Protein AF-A0A7C0YEF1-F1 (afdb_monomer)

Foldseek 3Di:
DQPDDQADDDLVPQPAHPVRVCVVVVVPDPDDPPDDDDSDGGPRQQCPDVVRDDDDQQDWDWDADPPPGIDIDGDHDDDPPPPD

Mean predicted aligned error: 4.37 Å

Radius of gyration: 17.46 Å; Cα contacts (8 Å, |Δi|>4): 68; chains: 1; bounding box: 36×34×56 Å

Sequence (84 aa):
VNGQIMQESNTSNMIFSVAEIISFLSRHFTLYPGDVILTGTPSGVGAFREPPVYLKDGDEVVVDIEGIGSLSNTCSARTSSIET

pLDDT: mean 94.88, std 9.96, range [49.0, 98.69]

Structure (mmCIF, N/CA/C/O backbone):
data_AF-A0A7C0YEF1-F1
#
_entry.id   AF-A0A7C0YEF1-F1
#
loop_
_atom_site.group_PDB
_atom_site.id
_atom_site.type_symbol
_atom_site.label_atom_id
_atom_site.label_alt_id
_atom_site.label_comp_id
_atom_site.label_asym_id
_atom_site.label_entity_id
_atom_site.label_seq_id
_atom_site.pdbx_PDB_ins_code
_atom_site.Cartn_x
_atom_site.Cartn_y
_atom_site.Cartn_z
_atom_site.occupancy
_atom_site.B_iso_or_equiv
_atom_site.auth_seq_id
_atom_site.auth_comp_id
_atom_site.auth_asym_id
_atom_site.auth_atom_id
_atom_site.pdbx_PDB_model_num
ATOM 1 N N . VAL A 1 1 ? -9.066 4.497 9.448 1.00 97.56 1 VAL A N 1
ATOM 2 C CA . VAL A 1 1 ? -8.767 4.538 10.901 1.00 97.56 1 VAL A CA 1
ATOM 3 C C . VAL A 1 1 ? -10.081 4.656 11.643 1.00 97.56 1 VAL A C 1
ATOM 5 O O . VAL A 1 1 ? -10.805 5.603 11.371 1.00 97.56 1 VAL A O 1
ATOM 8 N N . ASN A 1 2 ? -10.430 3.692 12.497 1.00 98.06 2 ASN A N 1
ATOM 9 C CA . ASN A 1 2 ? -11.708 3.652 13.231 1.00 98.06 2 ASN A CA 1
ATOM 10 C C . ASN A 1 2 ? -12.933 3.853 12.314 1.00 98.06 2 ASN A C 1
ATOM 12 O O . ASN A 1 2 ? -13.797 4.688 12.578 1.00 98.06 2 ASN A O 1
ATOM 16 N N . GLY A 1 3 ? -12.948 3.173 11.162 1.00 97.44 3 GLY A N 1
ATOM 17 C CA . GLY A 1 3 ? -13.982 3.330 10.128 1.00 97.44 3 GLY A CA 1
ATOM 18 C C . GLY A 1 3 ? -13.928 4.631 9.310 1.00 97.44 3 GLY A C 1
ATOM 19 O O . GLY A 1 3 ? -14.638 4.749 8.317 1.00 97.44 3 GLY A O 1
ATOM 20 N N . GLN A 1 4 ? -13.075 5.598 9.660 1.00 97.62 4 GLN A N 1
ATOM 21 C CA . GLN A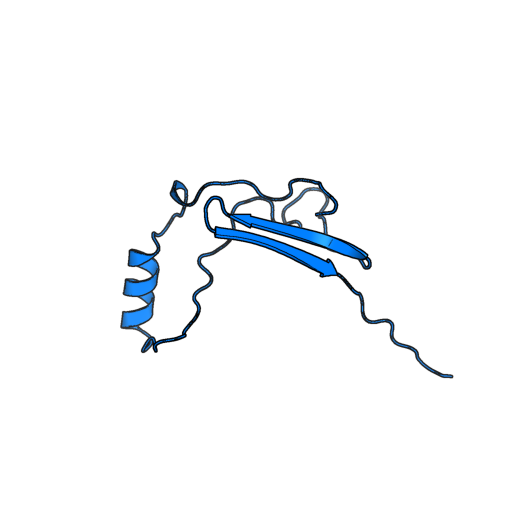 1 4 ? -12.896 6.830 8.887 1.00 97.62 4 GLN A CA 1
ATOM 22 C C . GLN A 1 4 ? -11.878 6.637 7.758 1.00 97.62 4 GLN A C 1
ATOM 24 O O . GLN A 1 4 ? -10.760 6.149 7.985 1.00 97.62 4 GLN A O 1
ATOM 29 N N . ILE A 1 5 ? -12.252 7.057 6.546 1.00 97.69 5 ILE A N 1
ATOM 30 C CA . ILE A 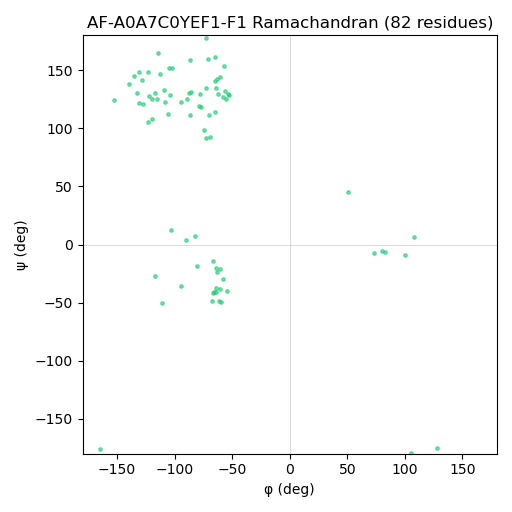1 5 ? -11.365 7.068 5.379 1.00 97.69 5 ILE A CA 1
ATOM 31 C C . ILE A 1 5 ? -10.307 8.155 5.582 1.00 97.69 5 ILE A C 1
ATOM 33 O O . ILE A 1 5 ? -10.597 9.352 5.578 1.00 97.69 5 ILE A O 1
ATOM 37 N N . MET A 1 6 ? -9.060 7.723 5.767 1.00 97.88 6 MET A N 1
ATOM 38 C CA . MET A 1 6 ? -7.918 8.634 5.887 1.00 97.88 6 MET A CA 1
ATOM 39 C C . MET A 1 6 ? -7.224 8.840 4.543 1.00 97.88 6 MET A C 1
ATOM 41 O O . MET A 1 6 ? -6.769 9.945 4.258 1.00 97.88 6 MET A O 1
ATOM 45 N N . GLN A 1 7 ? -7.155 7.800 3.721 1.00 98.38 7 GLN A N 1
ATOM 46 C CA . GLN A 1 7 ? -6.496 7.800 2.423 1.00 98.38 7 GLN A CA 1
ATOM 47 C C . GLN A 1 7 ? -7.362 7.020 1.438 1.00 98.38 7 GLN A C 1
ATOM 49 O O . GLN A 1 7 ? -7.884 5.968 1.794 1.00 98.38 7 GLN A O 1
ATOM 54 N N . GLU A 1 8 ? -7.495 7.535 0.219 1.00 98.00 8 GLU A N 1
ATOM 55 C CA . GLU A 1 8 ? -8.248 6.908 -0.867 1.00 98.00 8 GLU A CA 1
ATOM 56 C C . GLU A 1 8 ? -7.646 7.368 -2.198 1.00 98.00 8 GLU A C 1
ATOM 58 O O . GLU A 1 8 ? -7.470 8.566 -2.434 1.00 98.00 8 GLU A O 1
ATOM 63 N N . SER A 1 9 ? -7.234 6.424 -3.042 1.00 97.94 9 SER A N 1
ATOM 64 C CA . SER A 1 9 ? -6.688 6.721 -4.368 1.00 97.94 9 SER A CA 1
ATOM 65 C C . SER A 1 9 ? -6.661 5.468 -5.242 1.00 97.94 9 SER A C 1
ATOM 67 O O . SER A 1 9 ? -7.106 4.403 -4.826 1.00 97.94 9 SER A O 1
ATOM 69 N N . ASN A 1 10 ? -6.110 5.595 -6.448 1.00 97.88 10 ASN A N 1
ATOM 70 C CA . ASN A 1 10 ? -5.922 4.500 -7.393 1.00 97.88 10 ASN A CA 1
ATOM 71 C C . ASN A 1 10 ? -4.441 4.374 -7.785 1.00 97.88 10 ASN A C 1
ATOM 73 O O . ASN A 1 10 ? -3.725 5.374 -7.863 1.00 97.88 10 ASN A O 1
ATOM 77 N N . THR A 1 11 ? -3.984 3.154 -8.070 1.00 96.69 11 THR A N 1
ATOM 78 C CA . THR A 1 11 ? -2.610 2.880 -8.524 1.00 96.69 11 THR A CA 1
ATOM 79 C C . THR A 1 11 ? -2.287 3.521 -9.876 1.00 96.69 11 THR A C 1
ATOM 81 O O . THR A 1 11 ? -1.122 3.784 -10.158 1.00 96.69 11 THR A O 1
ATOM 84 N N . SER A 1 12 ? -3.295 3.882 -10.678 1.00 97.00 12 SER A N 1
ATOM 85 C CA . SER A 1 12 ? -3.130 4.691 -11.893 1.00 97.00 12 SER A CA 1
ATOM 86 C C . SER A 1 12 ? -2.548 6.081 -11.628 1.00 97.00 12 SER A C 1
ATOM 88 O O . SER A 1 12 ? -2.021 6.699 -12.545 1.00 97.00 12 SER A O 1
ATOM 90 N N . ASN A 1 13 ? -2.654 6.584 -10.393 1.00 97.81 13 ASN A N 1
ATOM 91 C CA . ASN A 1 13 ? -2.134 7.894 -9.996 1.00 97.81 13 ASN A CA 1
ATOM 92 C C . ASN A 1 13 ? -0.684 7.829 -9.489 1.00 97.81 13 ASN A C 1
ATOM 94 O O . ASN A 1 13 ? -0.153 8.837 -9.022 1.00 97.81 13 ASN A O 1
ATOM 98 N N . MET A 1 14 ? -0.041 6.657 -9.527 1.00 98.00 14 MET A N 1
ATOM 99 C CA . MET A 1 14 ? 1.370 6.535 -9.168 1.00 98.00 14 MET A CA 1
ATOM 100 C C . MET A 1 14 ? 2.230 7.360 -10.130 1.00 98.00 14 MET A C 1
ATOM 102 O O . MET A 1 14 ? 2.123 7.223 -11.344 1.00 98.00 14 MET A O 1
ATOM 106 N N . ILE A 1 15 ? 3.118 8.191 -9.575 1.00 98.19 15 ILE A N 1
ATOM 107 C CA . ILE A 1 15 ? 4.054 9.013 -10.361 1.00 98.19 15 ILE A CA 1
ATOM 108 C C . ILE A 1 15 ? 5.037 8.126 -11.140 1.00 98.19 15 ILE A C 1
ATOM 110 O O . ILE A 1 15 ? 5.384 8.441 -12.273 1.00 98.19 15 ILE A O 1
ATOM 114 N N . PHE A 1 16 ? 5.466 7.020 -10.527 1.00 98.38 16 PHE A N 1
ATOM 115 C CA . PHE A 1 16 ? 6.309 5.998 -11.141 1.00 98.38 16 PHE A CA 1
ATOM 116 C C . PHE A 1 16 ? 5.586 4.661 -11.067 1.00 98.38 16 PHE A C 1
ATOM 118 O O . PHE A 1 16 ? 5.169 4.243 -9.988 1.00 98.38 16 PHE A O 1
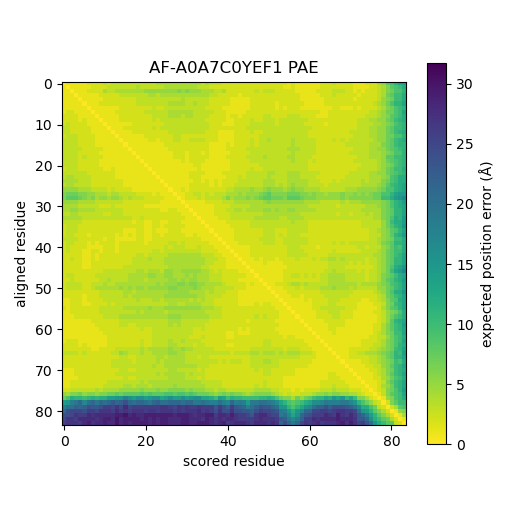ATOM 125 N N . SER A 1 17 ? 5.451 3.976 -12.195 1.00 98.25 17 SER A N 1
ATOM 126 C CA . SER A 1 17 ? 4.870 2.637 -12.253 1.00 98.25 17 SER A CA 1
ATOM 127 C C . SER A 1 17 ? 5.728 1.607 -11.510 1.00 98.25 17 SER A C 1
ATOM 129 O O . SER A 1 17 ? 6.930 1.787 -11.301 1.00 98.25 17 SER A O 1
ATOM 131 N N . VAL A 1 18 ? 5.132 0.463 -11.166 1.00 97.81 18 VAL A N 1
ATOM 132 C CA . VAL A 1 18 ? 5.857 -0.666 -10.551 1.00 97.81 18 VAL A CA 1
ATOM 133 C C . VAL A 1 18 ? 7.059 -1.095 -11.404 1.00 97.81 18 VAL A C 1
ATOM 135 O O . VAL A 1 18 ? 8.136 -1.348 -10.867 1.00 97.81 18 VAL A O 1
ATOM 138 N N . ALA A 1 19 ? 6.909 -1.118 -12.733 1.00 98.19 19 ALA A N 1
ATOM 139 C CA . ALA A 1 19 ? 7.989 -1.469 -13.653 1.00 98.19 19 ALA A CA 1
ATOM 140 C C . ALA A 1 19 ? 9.154 -0.462 -13.607 1.00 98.19 19 ALA A C 1
ATOM 142 O O . ALA A 1 19 ? 10.318 -0.866 -13.602 1.00 98.19 19 ALA A O 1
ATOM 143 N N . GLU A 1 20 ? 8.858 0.839 -13.527 1.00 98.50 20 GLU A N 1
ATOM 144 C CA . GLU A 1 20 ? 9.877 1.887 -13.394 1.00 98.50 20 GLU A CA 1
ATOM 145 C C . GLU A 1 20 ? 10.615 1.797 -12.058 1.00 98.50 20 GLU A C 1
ATOM 147 O O . GLU A 1 20 ? 11.841 1.911 -12.036 1.00 98.50 20 GLU A O 1
ATOM 152 N N . ILE A 1 21 ? 9.899 1.528 -10.962 1.00 98.44 21 ILE A N 1
ATOM 153 C CA . ILE A 1 21 ? 10.498 1.346 -9.632 1.00 98.44 21 ILE A CA 1
ATOM 154 C C . ILE A 1 21 ? 11.466 0.154 -9.641 1.00 98.44 21 ILE A C 1
ATOM 156 O O . ILE A 1 21 ? 12.614 0.298 -9.218 1.00 98.44 21 ILE A O 1
ATOM 160 N N . ILE A 1 22 ? 11.042 -0.999 -10.174 1.00 98.31 22 ILE A N 1
ATOM 161 C CA . ILE A 1 22 ? 11.893 -2.198 -10.281 1.00 98.31 22 ILE A CA 1
ATOM 162 C C . ILE A 1 22 ? 13.138 -1.898 -11.125 1.00 98.31 22 ILE A C 1
ATOM 164 O O . ILE A 1 22 ? 14.252 -2.159 -10.676 1.00 98.31 22 ILE A O 1
ATOM 168 N N . SER A 1 23 ? 12.961 -1.297 -12.307 1.00 98.38 23 SER A N 1
ATOM 169 C CA . SER A 1 23 ? 14.057 -0.930 -13.219 1.00 98.38 23 SER A CA 1
ATOM 170 C C . SER A 1 23 ? 15.041 0.066 -12.594 1.00 98.38 23 SER A C 1
ATOM 172 O O . SER A 1 23 ? 16.256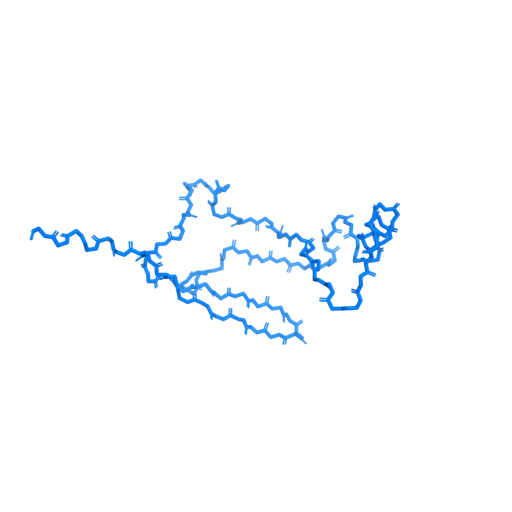 -0.016 -12.791 1.00 98.38 23 SER A O 1
ATOM 174 N N . PHE A 1 24 ? 14.543 1.029 -11.817 1.00 98.31 24 PHE A N 1
ATOM 175 C CA . PHE A 1 24 ? 15.394 1.986 -11.122 1.00 98.31 24 PHE A CA 1
ATOM 176 C C . PHE A 1 24 ? 16.227 1.310 -10.030 1.00 98.31 24 PHE A C 1
ATOM 178 O O . PHE A 1 24 ? 17.444 1.513 -9.974 1.00 98.31 24 PHE A O 1
ATOM 185 N N . LEU A 1 25 ? 15.593 0.497 -9.182 1.00 98.12 25 LEU A N 1
ATOM 186 C CA . LEU A 1 25 ? 16.263 -0.172 -8.069 1.00 98.12 25 LEU A CA 1
ATOM 187 C C . LEU A 1 25 ? 17.273 -1.214 -8.557 1.00 98.12 25 LEU A C 1
ATOM 189 O O . LEU A 1 25 ? 18.395 -1.233 -8.055 1.00 98.12 25 LEU A O 1
ATOM 193 N N . SER A 1 26 ? 16.940 -2.003 -9.584 1.00 97.94 26 SER A N 1
ATOM 194 C CA . SER A 1 26 ? 17.803 -3.082 -10.087 1.00 97.94 26 SER A CA 1
ATOM 195 C C . SER A 1 26 ? 19.108 -2.600 -10.734 1.00 97.94 26 SER A C 1
ATOM 197 O O . SER A 1 26 ? 20.014 -3.396 -10.966 1.00 97.94 26 SER A O 1
ATOM 199 N N . ARG A 1 27 ? 19.226 -1.302 -11.047 1.00 98.25 27 ARG A N 1
ATOM 200 C CA . ARG A 1 27 ? 20.482 -0.689 -11.518 1.00 98.25 27 ARG A CA 1
ATOM 201 C C . ARG A 1 27 ? 21.461 -0.366 -10.391 1.00 98.25 27 ARG A C 1
ATOM 203 O O . ARG A 1 27 ? 22.637 -0.157 -10.667 1.00 98.25 27 ARG A O 1
ATOM 210 N N . HIS A 1 28 ? 20.980 -0.292 -9.153 1.00 97.19 28 HIS A N 1
ATOM 211 C CA . HIS A 1 28 ? 21.768 0.127 -7.990 1.00 97.19 28 HIS A CA 1
ATOM 212 C C . HIS A 1 28 ? 21.898 -0.984 -6.944 1.00 97.19 28 HIS A C 1
ATOM 214 O O . HIS A 1 28 ? 22.888 -1.032 -6.219 1.00 97.19 28 HIS A O 1
ATOM 220 N N . PHE A 1 29 ? 20.926 -1.894 -6.891 1.00 96.06 29 PHE A N 1
ATOM 221 C CA . PHE A 1 29 ? 20.874 -3.019 -5.968 1.00 96.06 29 PHE A CA 1
ATOM 222 C C . PHE A 1 29 ? 20.565 -4.307 -6.729 1.00 96.06 29 PHE A C 1
ATOM 224 O O . PHE A 1 29 ? 19.838 -4.299 -7.721 1.00 96.06 29 PHE A O 1
ATOM 231 N N . THR A 1 30 ? 21.089 -5.434 -6.248 1.00 97.94 30 THR A N 1
ATOM 232 C CA . THR A 1 30 ? 20.601 -6.747 -6.688 1.00 97.94 30 THR A CA 1
ATOM 233 C C . THR A 1 30 ? 19.305 -7.042 -5.944 1.00 97.94 30 THR A C 1
ATOM 235 O O . THR A 1 30 ? 19.322 -7.089 -4.718 1.00 97.94 30 THR A O 1
ATOM 238 N N . LEU A 1 31 ? 18.206 -7.215 -6.679 1.00 98.19 31 LEU A N 1
ATOM 239 C CA . LEU A 1 31 ? 16.924 -7.653 -6.126 1.00 98.19 31 LEU A CA 1
ATOM 240 C C . LEU A 1 31 ? 16.880 -9.182 -6.120 1.00 98.19 31 LEU A C 1
ATOM 242 O O . LEU A 1 31 ? 17.160 -9.813 -7.144 1.00 98.19 31 LEU A O 1
ATOM 246 N N . TYR A 1 32 ? 16.519 -9.772 -4.987 1.00 98.19 32 TYR A N 1
ATOM 247 C CA . TYR A 1 32 ? 16.413 -11.214 -4.806 1.00 98.19 32 TYR A CA 1
ATOM 248 C C . TYR A 1 32 ? 14.949 -11.670 -4.784 1.00 98.19 32 TYR A C 1
ATOM 250 O O . TYR A 1 32 ? 14.055 -10.917 -4.388 1.00 98.19 32 TYR A O 1
ATOM 258 N N . PRO A 1 33 ? 14.663 -12.921 -5.189 1.00 98.12 33 PRO A N 1
ATOM 259 C CA . PRO A 1 33 ? 13.341 -13.503 -4.997 1.00 98.12 33 PRO A CA 1
ATOM 260 C C . PRO A 1 33 ? 12.923 -13.442 -3.523 1.00 98.12 33 PRO A C 1
ATOM 262 O O . PRO A 1 33 ? 13.634 -13.943 -2.655 1.00 98.12 33 PRO A O 1
ATOM 265 N N . GLY A 1 34 ? 11.758 -12.849 -3.260 1.00 97.75 34 GLY A N 1
ATOM 266 C CA . GLY A 1 34 ? 11.237 -12.634 -1.907 1.00 97.75 34 GLY A CA 1
ATOM 267 C C . GLY A 1 34 ? 11.436 -11.216 -1.365 1.00 97.75 34 GLY A C 1
ATOM 268 O O . GLY A 1 34 ? 10.839 -10.894 -0.339 1.00 97.75 34 GLY A O 1
ATOM 269 N N . ASP A 1 35 ? 12.196 -10.359 -2.052 1.00 98.00 35 ASP A N 1
ATOM 270 C CA . ASP A 1 35 ? 12.303 -8.947 -1.680 1.00 98.00 35 ASP A CA 1
ATOM 271 C C . ASP A 1 35 ? 10.950 -8.231 -1.804 1.00 98.00 35 ASP A C 1
ATOM 273 O O . ASP A 1 35 ? 10.175 -8.460 -2.737 1.00 98.00 35 ASP A O 1
ATOM 277 N N . VAL A 1 36 ? 10.683 -7.320 -0.863 1.00 97.81 36 VAL A N 1
ATOM 278 C CA . VAL A 1 36 ? 9.445 -6.534 -0.803 1.00 97.81 36 VAL A CA 1
ATOM 279 C C . VAL A 1 36 ? 9.761 -5.060 -1.020 1.00 97.81 36 VAL A C 1
ATOM 281 O O . VAL A 1 36 ? 10.554 -4.466 -0.292 1.00 97.81 36 VAL A O 1
ATOM 284 N N . ILE A 1 37 ? 9.095 -4.453 -2.004 1.00 97.94 37 ILE A N 1
ATOM 285 C CA . ILE A 1 37 ? 9.199 -3.024 -2.308 1.00 97.94 37 ILE A CA 1
ATOM 286 C C . ILE A 1 37 ? 7.895 -2.344 -1.898 1.00 97.94 37 ILE A C 1
ATOM 288 O O . ILE A 1 37 ? 6.825 -2.679 -2.401 1.00 97.94 37 ILE A O 1
ATOM 292 N N . LEU A 1 38 ? 7.989 -1.349 -1.016 1.00 97.62 38 LEU A N 1
ATOM 293 C CA . LEU A 1 38 ? 6.860 -0.490 -0.668 1.00 97.62 38 LEU A CA 1
ATOM 294 C C . LEU A 1 38 ? 6.791 0.666 -1.669 1.00 97.62 38 LEU A C 1
ATOM 296 O O . LEU A 1 38 ? 7.658 1.536 -1.691 1.00 97.62 38 LEU A O 1
ATOM 300 N N . THR A 1 39 ? 5.761 0.675 -2.511 1.00 97.44 39 THR A N 1
ATOM 301 C CA . THR A 1 39 ? 5.667 1.547 -3.696 1.00 97.44 39 THR A CA 1
ATOM 302 C C . THR A 1 39 ? 5.186 2.972 -3.407 1.00 97.44 39 THR A C 1
ATOM 304 O O . THR A 1 39 ? 4.935 3.738 -4.335 1.00 97.44 39 THR A O 1
ATOM 307 N N . GLY A 1 40 ? 5.052 3.337 -2.132 1.00 96.69 40 GLY A N 1
ATOM 308 C CA . GLY A 1 40 ? 4.568 4.641 -1.686 1.00 96.69 40 GLY A CA 1
ATOM 309 C C . GLY A 1 40 ? 3.135 4.613 -1.154 1.00 96.69 40 GLY A C 1
ATOM 310 O O . GLY A 1 40 ? 2.489 3.571 -1.081 1.00 96.69 40 GLY A O 1
ATOM 311 N N . THR A 1 41 ? 2.654 5.784 -0.743 1.00 97.31 41 THR A N 1
ATOM 312 C CA . THR A 1 41 ? 1.324 5.987 -0.156 1.00 97.31 41 THR A CA 1
ATOM 313 C C . THR A 1 41 ? 0.674 7.225 -0.785 1.00 97.31 41 THR A C 1
ATOM 315 O O . THR A 1 41 ? 1.396 8.173 -1.113 1.00 97.31 41 THR A O 1
ATOM 318 N N . PRO A 1 42 ? -0.654 7.247 -0.998 1.00 97.31 42 PRO A N 1
ATOM 319 C CA . PRO A 1 42 ? -1.338 8.425 -1.524 1.00 97.31 42 PRO A CA 1
ATOM 320 C C . PRO A 1 42 ? -1.448 9.551 -0.480 1.00 97.31 42 PRO A C 1
ATOM 322 O O . PRO A 1 42 ? -1.059 9.416 0.683 1.00 97.31 42 PRO A O 1
ATOM 325 N N . SER A 1 43 ? -2.021 10.686 -0.882 1.00 96.62 43 SER A N 1
ATOM 326 C CA . SER A 1 43 ? -2.323 11.800 0.024 1.00 96.62 43 SER A CA 1
ATOM 327 C C . SER A 1 43 ? -3.230 11.380 1.186 1.00 96.62 43 SER A C 1
ATOM 329 O O . SER A 1 43 ? -4.041 10.466 1.050 1.00 96.62 43 SER A O 1
ATOM 331 N N . GLY A 1 44 ? -3.140 12.093 2.311 1.00 95.88 44 GLY A N 1
ATOM 332 C CA . GLY A 1 44 ? -3.989 11.860 3.487 1.00 95.88 44 GLY A CA 1
ATOM 333 C C . GLY A 1 44 ? -3.271 11.223 4.679 1.00 95.88 44 GLY A C 1
ATOM 334 O O . GLY A 1 44 ? -3.913 10.934 5.690 1.00 95.88 44 GLY A O 1
ATOM 335 N N . VAL A 1 45 ? -1.946 11.049 4.612 1.00 97.62 45 VAL A N 1
ATOM 336 C CA . VAL A 1 45 ? -1.140 10.698 5.791 1.00 97.62 45 VAL A CA 1
ATOM 337 C C . VAL A 1 45 ? -1.418 11.710 6.905 1.00 97.62 45 VAL A C 1
ATOM 339 O O . VAL A 1 45 ? -1.365 12.921 6.689 1.00 97.62 45 VAL A O 1
ATOM 342 N N . GLY A 1 46 ? -1.726 11.206 8.099 1.00 97.38 46 GLY A N 1
ATOM 343 C CA . GLY A 1 46 ? -2.239 12.014 9.203 1.00 97.38 46 GLY A CA 1
ATOM 344 C C . GLY A 1 46 ? -1.331 13.166 9.646 1.00 97.38 46 GLY A C 1
ATOM 345 O O . GLY A 1 46 ? -1.839 14.211 10.041 1.00 97.38 46 GLY A O 1
ATOM 346 N N . ALA A 1 47 ? -0.011 13.023 9.490 1.00 97.50 47 ALA A N 1
ATOM 347 C CA . ALA A 1 47 ? 0.970 14.066 9.799 1.00 97.50 47 ALA A CA 1
ATOM 348 C C . ALA A 1 47 ? 0.840 15.334 8.931 1.00 97.50 47 ALA A C 1
ATOM 350 O O . ALA A 1 47 ? 1.270 16.398 9.360 1.00 97.50 47 ALA A O 1
ATOM 351 N N . PHE A 1 48 ? 0.249 15.232 7.734 1.00 96.19 48 PHE A N 1
ATOM 352 C CA . PHE A 1 48 ? 0.059 16.356 6.804 1.00 96.19 48 PHE A CA 1
ATOM 353 C C . PHE A 1 48 ? -1.382 16.889 6.787 1.00 96.19 48 PHE A C 1
ATOM 355 O O . PHE A 1 48 ? -1.761 17.622 5.875 1.00 96.19 48 PHE A O 1
ATOM 362 N N . ARG A 1 49 ? -2.216 16.482 7.750 1.00 96.62 49 ARG A N 1
ATOM 363 C CA . ARG A 1 49 ? -3.558 17.046 7.939 1.00 96.62 49 ARG A CA 1
ATOM 364 C C . ARG A 1 49 ? -3.487 18.281 8.833 1.00 96.62 49 ARG A C 1
ATOM 366 O O . ARG A 1 49 ? -2.565 18.415 9.627 1.00 96.62 49 ARG A O 1
ATOM 373 N N . GLU A 1 50 ? -4.506 19.130 8.738 1.00 95.69 50 GLU A N 1
ATOM 374 C CA . GLU A 1 50 ? -4.672 20.314 9.583 1.00 95.69 50 GLU A CA 1
ATOM 375 C C . GLU A 1 50 ? -6.032 20.249 10.306 1.00 95.69 50 GLU A C 1
ATOM 377 O O . GLU A 1 50 ? -7.068 20.435 9.660 1.00 95.69 50 GLU A O 1
ATOM 382 N N . PRO A 1 51 ? -6.070 19.951 11.621 1.00 95.38 51 PRO A N 1
ATOM 383 C CA . PRO A 1 51 ? -4.932 19.606 12.483 1.00 95.38 51 PRO A CA 1
ATOM 384 C C . PRO A 1 51 ? -4.342 18.208 12.177 1.00 95.38 51 PRO A C 1
ATOM 386 O O . PRO A 1 51 ? -5.052 17.355 11.629 1.00 95.38 51 PRO A O 1
ATOM 389 N N . PRO A 1 52 ? -3.079 17.927 12.569 1.00 97.56 52 PRO A N 1
ATOM 390 C CA . PRO A 1 52 ? -2.482 16.605 12.402 1.00 97.56 52 PRO A CA 1
ATOM 391 C C . PRO A 1 52 ? -3.247 15.517 13.157 1.00 97.56 52 PRO A C 1
ATOM 393 O O . PRO A 1 52 ? -3.723 15.721 14.276 1.00 97.56 52 PRO A O 1
ATOM 396 N N . VAL A 1 53 ? -3.313 14.328 12.563 1.00 97.44 53 VAL A N 1
ATOM 397 C CA . VAL A 1 53 ? -3.968 13.151 13.148 1.00 97.44 53 VAL A CA 1
ATOM 398 C C . VAL A 1 53 ? -2.938 12.040 13.304 1.00 97.44 53 VAL A C 1
ATOM 400 O O . VAL A 1 53 ? -2.514 11.438 12.322 1.00 97.44 53 VAL A O 1
ATOM 403 N N . TYR A 1 54 ? -2.536 11.758 14.540 1.00 97.62 54 TYR A N 1
ATOM 404 C CA . TYR A 1 54 ? -1.658 10.633 14.865 1.00 97.62 54 TYR A CA 1
ATOM 405 C C . TYR A 1 54 ? -2.460 9.476 15.454 1.00 97.62 54 TYR A C 1
ATOM 407 O O . TYR A 1 54 ? -3.500 9.697 16.078 1.00 97.62 54 TYR A O 1
ATOM 415 N N . LEU A 1 55 ? -1.953 8.259 15.252 1.00 97.56 55 LEU A N 1
ATOM 416 C CA . LEU A 1 55 ? -2.535 7.046 15.817 1.00 97.56 55 LEU A CA 1
ATOM 417 C C . LEU A 1 55 ? -2.440 7.073 17.344 1.00 97.56 55 LEU A C 1
ATOM 419 O O . LEU A 1 55 ? -1.435 7.511 17.912 1.00 97.56 55 LEU A O 1
ATOM 423 N N . LYS A 1 56 ? -3.492 6.590 17.992 1.00 96.75 56 LYS A N 1
ATOM 424 C CA . LYS A 1 56 ? -3.625 6.467 19.441 1.00 96.75 56 LYS A CA 1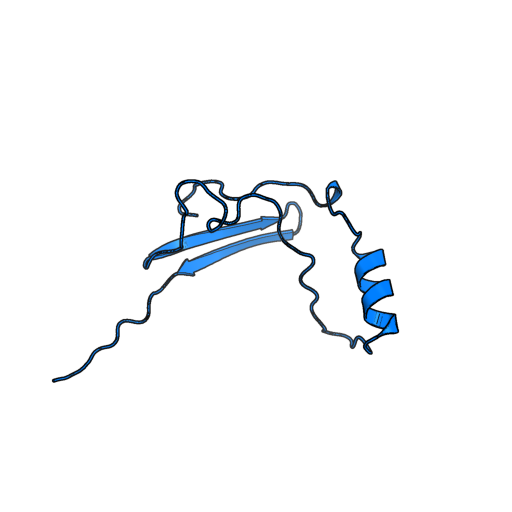
ATOM 425 C C . LYS A 1 56 ? -3.696 4.998 19.841 1.00 96.75 56 LYS A C 1
ATOM 427 O O . LYS A 1 56 ? -3.920 4.115 19.014 1.00 96.75 56 LYS A O 1
ATOM 432 N N . ASP A 1 57 ? -3.495 4.748 21.130 1.00 97.44 57 ASP A N 1
ATOM 433 C CA . ASP A 1 57 ? -3.760 3.433 21.708 1.00 97.44 57 ASP A CA 1
ATOM 434 C C . ASP A 1 57 ? -5.217 3.022 21.447 1.00 97.44 57 ASP A C 1
ATOM 436 O O . ASP A 1 57 ? -6.132 3.827 21.629 1.00 97.44 57 ASP A O 1
ATOM 440 N N . GLY A 1 58 ? -5.413 1.790 20.982 1.00 97.69 58 GLY A N 1
ATOM 441 C CA . GLY A 1 58 ? -6.718 1.241 20.626 1.00 97.69 58 GLY A CA 1
ATOM 442 C C . GLY A 1 58 ? -7.237 1.607 19.232 1.00 97.69 58 GLY A C 1
ATOM 443 O O . GLY A 1 58 ? -8.253 1.043 18.831 1.00 97.69 58 GLY A O 1
ATOM 444 N N . ASP A 1 59 ? -6.575 2.492 18.475 1.00 98.44 59 ASP A N 1
ATOM 445 C CA . ASP A 1 59 ? -7.016 2.814 17.111 1.00 98.44 59 ASP A CA 1
ATOM 446 C C . ASP A 1 59 ? -6.931 1.583 16.196 1.00 98.44 59 ASP A C 1
ATOM 448 O O . ASP A 1 59 ? -5.917 0.888 16.154 1.00 98.44 59 ASP A O 1
ATOM 452 N N . GLU A 1 60 ? -7.972 1.338 15.403 1.00 98.62 60 GLU A N 1
ATOM 453 C CA . GLU A 1 60 ? -7.963 0.324 14.351 1.00 98.62 60 GLU A CA 1
ATOM 454 C C . GLU A 1 60 ? -7.584 0.947 13.001 1.00 98.62 60 GLU A C 1
ATOM 456 O O . GLU A 1 60 ? -8.248 1.857 12.481 1.00 98.62 60 GLU A O 1
ATOM 461 N N . VAL A 1 61 ? -6.519 0.425 12.394 1.00 98.62 61 VAL A N 1
ATOM 462 C CA . VAL A 1 61 ? -6.069 0.782 11.049 1.00 98.62 61 VAL A CA 1
ATOM 463 C C . VAL A 1 61 ? -6.420 -0.344 10.089 1.00 98.62 61 VAL A C 1
ATOM 465 O O . VAL A 1 61 ? -5.823 -1.418 10.133 1.00 98.62 61 VAL A O 1
ATOM 468 N N . VAL A 1 62 ? -7.350 -0.057 9.181 1.00 98.69 62 VAL A N 1
ATOM 469 C CA 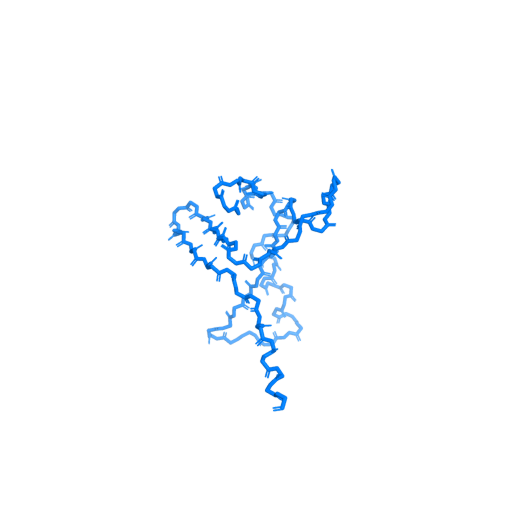. VAL A 1 62 ? -7.691 -0.925 8.052 1.00 98.69 62 VAL A CA 1
ATOM 470 C C . VAL A 1 62 ? -7.078 -0.343 6.784 1.00 98.69 62 VAL A C 1
ATOM 472 O O . VAL A 1 62 ? -7.272 0.841 6.493 1.00 98.69 62 VAL A O 1
ATOM 475 N N . VAL A 1 63 ? -6.344 -1.172 6.047 1.00 98.44 63 VAL A N 1
ATOM 476 C CA . VAL A 1 63 ? -5.833 -0.881 4.702 1.00 98.44 63 VAL A CA 1
ATOM 477 C C . VAL A 1 63 ? -6.467 -1.875 3.743 1.00 98.44 63 VAL A C 1
ATOM 479 O O . VAL A 1 63 ? -6.437 -3.073 4.010 1.00 98.44 63 VAL A O 1
ATOM 482 N N . ASP A 1 64 ? -7.028 -1.384 2.645 1.00 98.25 64 ASP A N 1
ATOM 483 C CA . ASP A 1 64 ? -7.691 -2.200 1.632 1.00 98.25 64 ASP A CA 1
ATOM 484 C C . ASP A 1 64 ? -7.152 -1.876 0.238 1.00 98.25 64 ASP A C 1
ATOM 486 O O . ASP A 1 64 ? -6.857 -0.717 -0.067 1.00 98.25 64 ASP A O 1
ATOM 490 N N . ILE A 1 65 ? -7.000 -2.911 -0.588 1.00 98.12 65 ILE A N 1
ATOM 491 C CA . ILE A 1 65 ? -6.716 -2.777 -2.016 1.00 98.12 65 ILE A CA 1
ATOM 492 C C . ILE A 1 65 ? -7.692 -3.668 -2.778 1.00 98.12 65 ILE A C 1
ATOM 494 O O . ILE A 1 65 ? -7.702 -4.893 -2.600 1.00 98.12 65 ILE A O 1
ATOM 498 N N . GLU A 1 66 ? -8.462 -3.052 -3.677 1.00 97.56 66 GLU A N 1
ATOM 499 C CA . GLU A 1 66 ? -9.401 -3.752 -4.549 1.00 97.56 66 GLU A CA 1
ATOM 500 C C . GLU A 1 66 ? -8.704 -4.898 -5.302 1.00 97.56 66 GLU A C 1
ATOM 502 O O . GLU A 1 66 ? -7.646 -4.728 -5.910 1.00 97.56 66 GLU A O 1
ATOM 507 N N . GLY A 1 67 ? -9.297 -6.093 -5.238 1.00 97.69 67 GLY A N 1
ATOM 508 C CA . GLY A 1 67 ? -8.770 -7.294 -5.890 1.00 97.69 67 GLY A CA 1
ATOM 509 C C . GLY A 1 67 ? -7.629 -8.006 -5.149 1.00 97.69 67 GLY A C 1
ATOM 510 O O . GLY A 1 67 ? -7.245 -9.092 -5.579 1.00 97.69 67 GLY A O 1
ATOM 511 N N . ILE A 1 68 ? -7.116 -7.456 -4.041 1.00 97.62 68 ILE A N 1
ATOM 512 C CA . ILE A 1 68 ? -6.110 -8.112 -3.183 1.00 97.62 6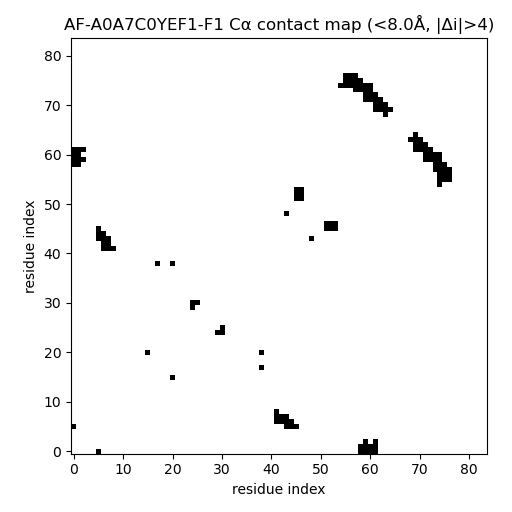8 ILE A CA 1
ATOM 513 C C . ILE A 1 68 ? -6.721 -8.486 -1.829 1.00 97.62 68 ILE A C 1
ATOM 515 O O . ILE A 1 68 ? -6.614 -9.636 -1.404 1.00 97.62 68 ILE A O 1
ATOM 519 N N . GLY A 1 69 ? -7.387 -7.536 -1.170 1.00 98.00 69 GLY A N 1
ATOM 520 C CA . GLY A 1 69 ? -8.035 -7.721 0.127 1.00 98.00 69 GLY A CA 1
ATOM 521 C C . GLY A 1 69 ? -7.629 -6.673 1.161 1.00 98.00 69 GLY A C 1
ATOM 522 O O . GLY A 1 69 ? -6.884 -5.734 0.865 1.00 98.00 69 GLY A O 1
ATOM 523 N N . SER A 1 70 ? -8.118 -6.865 2.388 1.00 98.25 70 SER A N 1
ATOM 524 C CA . SER A 1 70 ? -7.924 -5.927 3.494 1.00 98.25 70 SER A CA 1
ATOM 525 C C . SER A 1 70 ? -7.045 -6.499 4.607 1.00 98.25 70 SER A C 1
ATOM 527 O O . SER A 1 70 ? -7.108 -7.685 4.934 1.00 98.25 70 SER A O 1
ATOM 529 N N . LEU A 1 71 ? -6.271 -5.624 5.244 1.00 98.56 71 LEU A N 1
ATOM 530 C CA . LEU A 1 71 ? -5.507 -5.893 6.458 1.00 98.56 71 LEU A CA 1
ATOM 531 C C . LEU A 1 71 ? -5.992 -4.956 7.573 1.00 98.56 71 LEU A C 1
ATOM 533 O O . LEU A 1 71 ? -5.961 -3.738 7.395 1.00 98.56 71 LEU A O 1
ATOM 537 N N . SER A 1 72 ? -6.390 -5.514 8.722 1.00 98.56 72 SER A N 1
ATOM 538 C CA . SER A 1 72 ? -6.725 -4.747 9.930 1.00 98.56 72 SER A CA 1
ATOM 539 C C . SER A 1 72 ? -5.664 -4.93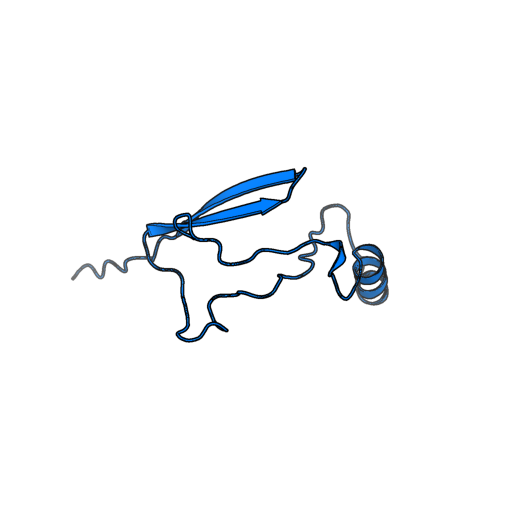9 11.013 1.00 98.56 72 SER A C 1
ATOM 541 O O . SER A 1 72 ? -5.251 -6.066 11.287 1.00 98.56 72 SER A O 1
ATOM 543 N N . ASN A 1 73 ? -5.228 -3.838 11.625 1.00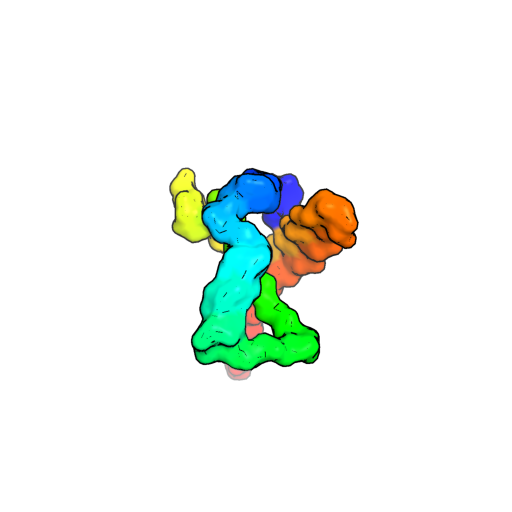 98.56 73 ASN A N 1
ATOM 544 C CA . ASN A 1 73 ? -4.314 -3.832 12.763 1.00 98.56 73 ASN A CA 1
ATOM 545 C C . ASN A 1 73 ? -4.844 -2.898 13.855 1.00 98.56 73 ASN A C 1
ATOM 547 O O . ASN A 1 73 ? -5.117 -1.728 13.588 1.00 98.56 73 ASN A O 1
ATOM 551 N N . THR A 1 74 ? -4.908 -3.381 15.094 1.00 98.38 74 THR A N 1
ATOM 552 C CA . THR A 1 74 ? -5.183 -2.543 16.270 1.00 98.38 74 THR A CA 1
ATOM 553 C C . THR A 1 74 ? -3.874 -1.997 16.835 1.00 98.38 74 THR A C 1
ATOM 555 O O . THR A 1 74 ? -2.952 -2.753 17.144 1.00 98.38 74 THR A O 1
ATOM 558 N N . CYS A 1 75 ? -3.777 -0.678 16.973 1.00 97.88 75 CYS A N 1
ATOM 559 C CA . CYS A 1 75 ? -2.637 -0.005 17.572 1.00 97.88 75 CYS A CA 1
ATOM 560 C C . CYS A 1 75 ? -2.617 -0.222 19.086 1.00 97.88 75 CYS A C 1
ATOM 562 O O . CYS A 1 75 ? -3.629 -0.051 19.759 1.00 97.88 75 CYS A O 1
ATOM 564 N N . SER A 1 76 ? -1.442 -0.546 19.626 1.00 96.69 76 SER A N 1
ATOM 565 C CA . SER A 1 76 ? -1.219 -0.621 21.067 1.00 96.69 76 SER A CA 1
ATOM 566 C C . SER A 1 76 ? -0.015 0.232 21.447 1.00 96.69 76 SER A C 1
ATOM 568 O O . SER A 1 76 ? 1.095 0.028 20.946 1.00 96.69 76 SER A O 1
ATOM 570 N N . ALA A 1 77 ? -0.233 1.209 22.321 1.00 93.44 77 ALA A N 1
ATOM 571 C CA . ALA A 1 77 ? 0.837 1.954 22.952 1.00 93.44 77 ALA A CA 1
ATOM 572 C C . ALA A 1 77 ? 1.434 1.095 24.064 1.00 93.44 77 ALA A C 1
ATOM 574 O O . ALA A 1 77 ? 0.736 0.586 24.941 1.00 93.44 77 ALA A O 1
ATOM 575 N N . ARG A 1 78 ? 2.759 0.953 24.062 1.00 87.94 78 ARG A N 1
ATOM 576 C CA . ARG A 1 78 ? 3.439 0.247 25.143 1.00 87.94 78 ARG A CA 1
ATOM 577 C C . ARG A 1 78 ? 3.257 1.030 26.442 1.00 87.94 78 ARG A C 1
ATOM 579 O O . ARG A 1 78 ? 3.793 2.127 26.579 1.00 87.94 78 ARG A O 1
ATOM 586 N N . THR A 1 79 ? 2.542 0.461 27.407 1.00 76.94 79 THR A N 1
ATOM 587 C CA . THR A 1 79 ? 2.519 1.001 28.767 1.00 76.94 79 THR A CA 1
ATOM 588 C C . THR A 1 79 ? 3.814 0.596 29.466 1.00 76.94 79 THR A C 1
ATOM 590 O O . THR A 1 79 ? 4.100 -0.590 29.623 1.00 76.94 79 THR A O 1
ATOM 593 N N . SER A 1 80 ? 4.629 1.568 29.866 1.00 66.38 80 SER A N 1
ATOM 594 C CA . SER A 1 80 ? 5.748 1.318 30.773 1.00 66.38 80 SER A CA 1
ATOM 595 C C . SER A 1 80 ? 5.178 1.116 32.175 1.00 66.38 80 SER A C 1
ATOM 597 O O . SER A 1 80 ? 4.876 2.092 32.859 1.00 66.38 80 SER A O 1
ATOM 599 N N . SER A 1 81 ? 5.013 -0.125 32.623 1.00 59.31 81 SER A N 1
ATOM 600 C CA . SER A 1 81 ? 4.901 -0.401 34.054 1.00 59.31 81 SER A CA 1
ATOM 601 C C . SER A 1 81 ? 6.270 -0.137 34.679 1.00 59.31 81 SER A C 1
ATOM 603 O O . SER A 1 81 ? 7.149 -0.993 34.684 1.00 59.31 81 SER A O 1
ATOM 605 N N . ILE A 1 82 ? 6.477 1.086 35.166 1.00 57.16 82 ILE A N 1
ATOM 606 C CA . ILE A 1 82 ? 7.470 1.309 36.213 1.00 57.16 82 ILE A CA 1
ATOM 607 C C . ILE A 1 82 ? 6.829 0.717 37.470 1.00 57.16 82 ILE A C 1
ATOM 609 O O . ILE A 1 82 ? 6.019 1.372 38.125 1.00 57.16 82 ILE A O 1
ATOM 613 N N . GLU A 1 83 ? 7.105 -0.560 37.742 1.00 53.59 83 GLU A N 1
ATOM 614 C CA . GLU A 1 83 ? 6.950 -1.085 39.098 1.00 53.59 83 GLU A CA 1
ATOM 615 C C . GLU A 1 83 ? 7.846 -0.239 40.009 1.00 53.59 83 GLU A C 1
ATOM 617 O O . GLU A 1 83 ? 9.007 0.025 39.686 1.00 53.59 83 GLU A O 1
ATOM 622 N N . THR A 1 84 ? 7.242 0.283 41.074 1.00 49.00 84 THR A N 1
ATOM 623 C CA . THR A 1 84 ? 7.911 1.098 42.096 1.00 49.00 84 THR A CA 1
ATOM 624 C C . THR A 1 84 ? 8.557 0.190 43.127 1.00 49.00 84 THR A C 1
ATOM 626 O O . THR A 1 84 ? 7.955 -0.870 43.409 1.00 49.00 84 THR A O 1
#

Secondary structure (DSSP, 8-state):
-TT-------GGG-SS-HHHHHHHHHTTS---TT--------S--GGGSSS-----TT-EEEEEETTTEEEEEE----------

Solvent-accessible surface area (backbone atoms only — not comparable to full-atom values): 5770 Å² total; per-residue (Å²): 64,75,90,43,87,55,61,84,83,60,80,85,71,49,93,63,50,72,69,54,51,50,59,58,45,57,76,79,41,90,82,57,96,86,72,82,82,85,91,76,78,72,70,53,56,33,83,80,41,92,76,61,47,75,91,48,67,70,39,36,43,65,50,74,43,92,98,80,52,71,50,78,47,71,38,76,66,86,76,82,80,76,80,128